Protein AF-A0A7W1HN60-F1 (afdb_monomer_lite)

Radius of gyration: 16.05 Å; chains: 1; bounding box: 35×25×34 Å

pLDDT: mean 89.44, std 8.51, range [51.31, 97.81]

Foldseek 3Di:
DPDCCPPPPHDDDDDQKDKDDDPPDWDWDDDPNHTPDTHIDMDGDDPPPDDDDDDPPDDDDD

Sequence (62 aa):
DSDYLDKEGVFFTRAKEIRVEASPGSLEFTVDGEVIGNEPAVFAVIPQALRVVVGPGYVPEP

Structure (mmCIF, N/CA/C/O backbone):
data_AF-A0A7W1HN60-F1
#
_entry.id   AF-A0A7W1HN60-F1
#
loop_
_atom_site.group_PDB
_atom_site.id
_atom_site.type_symbol
_atom_site.label_atom_id
_atom_site.label_alt_id
_atom_site.label_comp_id
_atom_site.label_asym_id
_atom_site.label_entity_id
_atom_site.label_seq_id
_atom_site.pdbx_PDB_ins_code
_atom_site.Cartn_x
_atom_site.Cartn_y
_atom_site.Cartn_z
_atom_site.occupancy
_atom_site.B_iso_or_equiv
_atom_site.auth_seq_id
_atom_site.auth_comp_id
_atom_site.auth_asym_id
_atom_site.auth_atom_id
_atom_site.pdbx_PDB_model_num
ATOM 1 N N . ASP A 1 1 ? -21.070 0.498 -10.043 1.00 51.31 1 ASP A N 1
ATOM 2 C CA . ASP A 1 1 ? -20.061 -0.514 -9.699 1.00 51.31 1 ASP A CA 1
ATOM 3 C C . ASP A 1 1 ? -18.899 -0.475 -10.660 1.00 51.31 1 ASP A C 1
ATOM 5 O O . ASP A 1 1 ? -19.044 -0.803 -11.829 1.00 51.31 1 ASP A O 1
ATOM 9 N N . SER A 1 2 ? -17.778 0.036 -10.160 1.00 66.19 2 SER A N 1
ATOM 10 C CA . SER A 1 2 ? -16.495 0.189 -10.853 1.00 66.19 2 SER A CA 1
ATOM 11 C C . SER A 1 2 ? -15.438 -0.737 -10.247 1.00 66.19 2 SER A C 1
ATOM 13 O O . SER A 1 2 ? -14.268 -0.372 -10.175 1.00 66.19 2 SER A O 1
ATOM 15 N N . ASP A 1 3 ? -15.862 -1.887 -9.722 1.00 77.00 3 ASP A N 1
ATOM 16 C CA . ASP A 1 3 ? -14.940 -2.889 -9.207 1.00 77.00 3 ASP A CA 1
ATOM 17 C C . ASP A 1 3 ? -14.377 -3.694 -10.390 1.00 77.00 3 ASP A C 1
ATOM 19 O O . ASP A 1 3 ? -15.118 -4.324 -11.151 1.00 77.00 3 ASP A O 1
ATOM 23 N N . TYR A 1 4 ? -13.063 -3.591 -10.592 1.00 84.00 4 TYR A N 1
ATOM 24 C CA . TYR A 1 4 ? -12.329 -4.248 -11.675 1.00 84.00 4 TYR A CA 1
ATOM 25 C C . TYR A 1 4 ? -11.469 -5.412 -11.175 1.00 84.00 4 TYR A C 1
ATOM 27 O O . TYR A 1 4 ? -10.696 -5.961 -11.959 1.00 84.00 4 TYR A O 1
ATOM 35 N N . LEU A 1 5 ? -11.576 -5.788 -9.898 1.00 87.69 5 LEU A N 1
ATOM 36 C CA . LEU A 1 5 ? -10.695 -6.784 -9.287 1.00 87.69 5 LEU A CA 1
ATOM 37 C C . LEU A 1 5 ? -10.807 -8.170 -9.943 1.00 87.69 5 LEU A C 1
ATOM 39 O O . LEU A 1 5 ? -9.820 -8.897 -9.979 1.00 87.69 5 LEU A O 1
ATOM 43 N N . ASP A 1 6 ? -11.958 -8.485 -10.543 1.00 83.44 6 ASP A N 1
ATOM 44 C CA . ASP A 1 6 ? -12.213 -9.764 -11.224 1.00 83.44 6 ASP A CA 1
ATOM 45 C C . ASP A 1 6 ? -11.928 -9.739 -12.739 1.00 83.44 6 ASP A C 1
ATOM 47 O O . ASP A 1 6 ? -12.326 -10.644 -13.479 1.00 83.44 6 ASP A O 1
ATOM 51 N N . LYS A 1 7 ? -11.299 -8.679 -13.259 1.00 91.38 7 LYS A N 1
ATOM 52 C CA . LYS A 1 7 ? -11.006 -8.568 -14.694 1.00 91.38 7 LYS A CA 1
ATOM 53 C C . LYS A 1 7 ? -9.753 -9.354 -15.065 1.00 91.38 7 LYS A C 1
ATOM 55 O O . LYS A 1 7 ? -8.758 -9.363 -14.347 1.00 91.38 7 LYS A O 1
ATOM 60 N N . GLU A 1 8 ? -9.788 -9.976 -16.240 1.00 93.12 8 GLU A N 1
ATOM 61 C CA . GLU A 1 8 ? -8.621 -10.649 -16.806 1.00 93.12 8 GLU A CA 1
ATOM 62 C C . GLU A 1 8 ? -7.426 -9.685 -16.895 1.00 93.12 8 GLU A C 1
ATOM 64 O O . GLU A 1 8 ? -7.569 -8.533 -17.307 1.00 93.12 8 GLU A O 1
ATOM 69 N N . GLY A 1 9 ? -6.250 -10.154 -16.472 1.00 91.81 9 GLY A N 1
ATOM 70 C CA . GLY A 1 9 ? -5.031 -9.346 -16.403 1.00 91.81 9 GLY A CA 1
ATOM 71 C C . GLY A 1 9 ? -4.872 -8.519 -15.121 1.00 91.81 9 GLY A C 1
ATOM 72 O O . GLY A 1 9 ? -3.803 -7.946 -14.919 1.00 91.81 9 GLY A O 1
ATOM 73 N N . VAL A 1 10 ? -5.872 -8.481 -14.232 1.00 93.19 10 VAL A N 1
ATOM 74 C CA . VAL A 1 10 ? -5.753 -7.856 -12.906 1.00 93.19 10 VAL A CA 1
ATOM 75 C C . VAL A 1 10 ? -5.270 -8.887 -11.889 1.00 93.19 10 VAL A C 1
ATOM 77 O O . VAL A 1 10 ? -5.847 -9.961 -11.737 1.00 93.19 10 VAL A O 1
ATOM 80 N N . PHE A 1 11 ? -4.200 -8.550 -11.170 1.00 91.94 11 PHE A N 1
ATOM 81 C CA . PHE A 1 11 ? -3.730 -9.312 -10.018 1.00 91.94 11 PHE A CA 1
ATOM 82 C C . PHE A 1 11 ? -4.031 -8.532 -8.738 1.00 91.94 11 PHE A C 1
ATOM 84 O O . PHE A 1 11 ? -3.529 -7.422 -8.554 1.00 91.94 11 PHE A O 1
ATOM 91 N N . PHE A 1 12 ? -4.830 -9.123 -7.848 1.00 92.19 12 PHE A N 1
ATOM 92 C CA . PHE A 1 12 ? -5.183 -8.535 -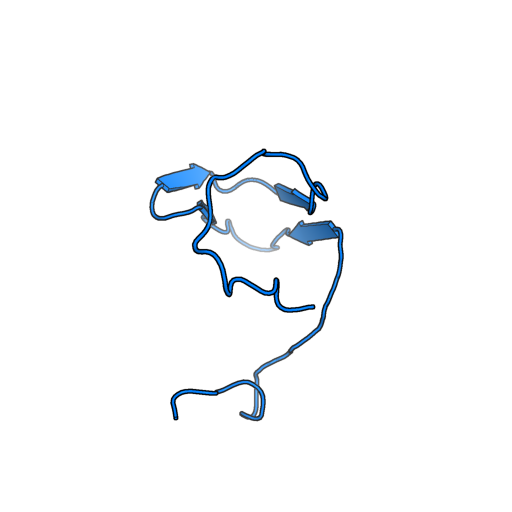6.560 1.00 92.19 12 PHE A CA 1
ATOM 93 C C . PHE A 1 12 ? -4.671 -9.394 -5.404 1.00 92.19 12 PHE A C 1
ATOM 95 O O . PHE A 1 12 ? -4.934 -10.593 -5.327 1.00 92.19 12 PHE A O 1
ATOM 102 N N . THR A 1 13 ? -3.956 -8.764 -4.476 1.00 92.62 13 THR A N 1
ATOM 103 C CA . THR A 1 13 ? -3.514 -9.379 -3.224 1.00 92.62 13 THR A CA 1
ATOM 104 C C . THR A 1 13 ? -3.424 -8.326 -2.121 1.00 92.62 13 THR A C 1
ATOM 106 O O . THR A 1 13 ? -3.386 -7.128 -2.400 1.00 92.62 13 THR A O 1
ATOM 109 N N . ARG A 1 14 ? -3.381 -8.763 -0.858 1.00 93.25 14 ARG A N 1
ATOM 110 C CA . ARG A 1 14 ? -3.221 -7.895 0.318 1.00 93.25 14 ARG A CA 1
ATOM 11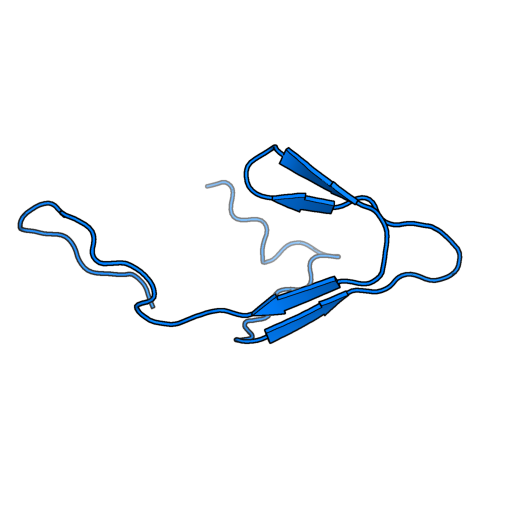1 C C . ARG A 1 14 ? -1.903 -8.213 1.024 1.00 93.25 14 ARG A C 1
ATOM 113 O O . ARG A 1 14 ? -1.654 -9.363 1.376 1.00 93.25 14 ARG A O 1
ATOM 120 N N . ALA A 1 15 ? -1.089 -7.191 1.279 1.00 95.31 15 ALA A N 1
ATOM 121 C CA . ALA A 1 15 ? 0.168 -7.294 2.020 1.00 95.31 15 ALA A CA 1
ATOM 122 C C . ALA A 1 15 ? 0.357 -6.069 2.928 1.00 95.31 15 ALA A C 1
ATOM 124 O O . ALA A 1 15 ? -0.171 -4.997 2.646 1.00 95.31 15 ALA A O 1
ATOM 125 N N . LYS A 1 16 ? 1.106 -6.226 4.028 1.00 95.56 16 LYS A N 1
ATOM 126 C CA . LYS A 1 16 ? 1.465 -5.105 4.921 1.00 95.56 16 LYS A CA 1
ATOM 127 C C . LYS A 1 16 ? 2.704 -4.345 4.451 1.00 95.56 16 LYS A C 1
ATOM 129 O O . LYS A 1 16 ? 2.924 -3.224 4.891 1.00 95.56 16 LYS A O 1
ATOM 134 N N . GLU A 1 17 ? 3.496 -4.965 3.588 1.00 97.81 17 GLU A N 1
ATOM 135 C CA . GLU A 1 17 ? 4.707 -4.399 3.015 1.00 97.81 17 GLU A CA 1
ATOM 136 C C . GLU A 1 17 ? 4.882 -4.944 1.599 1.00 97.81 17 GLU A C 1
ATOM 138 O O . GLU A 1 17 ? 4.649 -6.132 1.359 1.00 97.81 17 GLU A O 1
ATOM 143 N N . ILE A 1 18 ? 5.282 -4.075 0.674 1.00 96.12 18 ILE A N 1
ATOM 144 C CA . ILE A 1 18 ? 5.671 -4.438 -0.685 1.00 96.12 18 ILE A CA 1
ATOM 145 C C . ILE A 1 18 ? 6.946 -3.696 -1.072 1.00 96.12 18 ILE A C 1
ATOM 147 O O . ILE A 1 18 ? 7.149 -2.536 -0.713 1.00 96.12 18 ILE A O 1
ATOM 151 N N . ARG A 1 19 ? 7.785 -4.362 -1.861 1.00 94.88 19 ARG A N 1
ATOM 152 C CA . ARG A 1 19 ? 8.906 -3.744 -2.564 1.00 94.88 19 ARG A CA 1
ATOM 153 C C . ARG A 1 19 ? 8.598 -3.750 -4.053 1.00 94.88 19 ARG A C 1
ATOM 155 O O . ARG A 1 19 ? 8.225 -4.792 -4.588 1.00 94.88 19 ARG A O 1
ATOM 162 N N . VAL A 1 20 ? 8.767 -2.606 -4.706 1.00 92.94 20 VAL A N 1
ATOM 163 C CA . VAL A 1 20 ? 8.534 -2.453 -6.143 1.00 92.94 20 VAL A CA 1
ATOM 164 C C . VAL A 1 20 ? 9.827 -2.023 -6.820 1.00 92.94 20 VAL A C 1
ATOM 166 O O . VAL A 1 20 ? 10.464 -1.051 -6.420 1.00 92.94 20 VAL A O 1
ATOM 169 N N . GLU A 1 21 ? 10.200 -2.765 -7.854 1.00 92.06 21 GLU A N 1
ATOM 170 C CA . GLU A 1 21 ? 11.349 -2.510 -8.716 1.00 92.06 21 GLU A CA 1
ATOM 171 C C . GLU A 1 21 ? 11.026 -2.981 -10.140 1.00 92.06 21 GLU A C 1
ATOM 173 O O . GLU A 1 21 ? 10.195 -3.872 -10.328 1.00 92.06 21 GLU A O 1
ATOM 178 N N . ALA A 1 22 ? 11.647 -2.365 -11.147 1.00 88.94 22 ALA A N 1
ATOM 179 C CA . ALA A 1 22 ? 11.388 -2.649 -12.557 1.00 88.94 22 ALA A CA 1
ATOM 180 C C . ALA A 1 22 ? 12.696 -2.876 -13.329 1.00 88.94 22 ALA A C 1
ATOM 182 O O . ALA A 1 22 ? 13.714 -2.247 -13.045 1.00 88.94 22 ALA A O 1
ATOM 183 N N . SER A 1 23 ? 12.665 -3.790 -14.307 1.00 86.75 23 SER A N 1
ATOM 184 C CA . SER A 1 23 ? 13.770 -4.032 -15.241 1.00 86.75 23 SER A CA 1
ATOM 185 C C . SER A 1 23 ? 13.272 -4.676 -16.549 1.00 86.75 23 SER A C 1
ATOM 187 O O . SER A 1 23 ? 12.521 -5.651 -16.476 1.00 86.75 23 SER A O 1
ATOM 189 N N . PRO A 1 24 ? 13.700 -4.205 -17.739 1.00 82.62 24 PRO A N 1
ATOM 190 C CA . PRO A 1 24 ? 14.401 -2.943 -17.982 1.00 82.62 24 PRO A CA 1
ATOM 191 C C . PRO A 1 24 ? 13.431 -1.750 -17.915 1.00 82.62 24 PRO A C 1
ATOM 193 O O . PRO A 1 24 ? 12.288 -1.852 -18.353 1.00 82.62 24 PRO A O 1
ATOM 196 N N . GLY A 1 25 ? 13.897 -0.602 -17.423 1.00 72.38 25 GLY A N 1
ATOM 197 C CA . GLY A 1 25 ? 13.126 0.648 -17.400 1.00 72.38 25 GLY A CA 1
ATOM 198 C C . GLY A 1 25 ? 12.979 1.250 -16.003 1.00 72.38 25 GLY A C 1
ATOM 199 O O . GLY A 1 25 ? 13.179 0.568 -15.003 1.00 72.38 25 GLY A O 1
ATOM 200 N 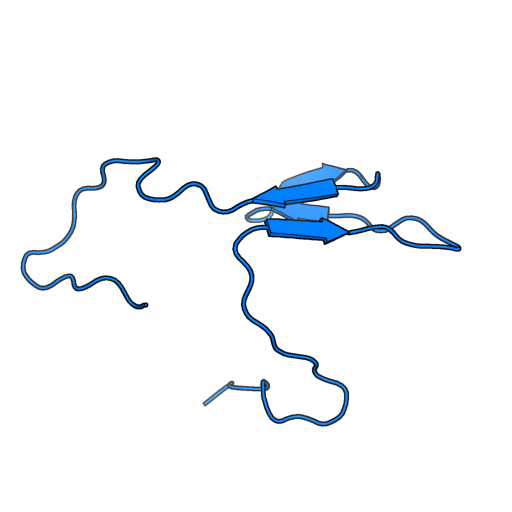N . SER A 1 26 ? 12.648 2.541 -15.952 1.00 77.50 26 SER A N 1
ATOM 201 C CA . SER A 1 26 ? 12.322 3.264 -14.718 1.00 77.50 26 SER A CA 1
ATOM 202 C C . SER A 1 26 ? 10.806 3.336 -14.534 1.00 77.50 26 SER A C 1
ATOM 204 O O . SER A 1 26 ? 10.085 3.570 -15.506 1.00 77.50 26 SER A O 1
ATOM 206 N N . LEU A 1 27 ? 10.326 3.183 -13.301 1.00 87.06 27 LEU A N 1
ATOM 207 C CA . LEU A 1 27 ? 8.911 3.302 -12.947 1.00 87.06 27 LEU A CA 1
ATOM 208 C C . LEU A 1 27 ? 8.730 4.541 -12.074 1.00 87.06 27 LEU A C 1
ATOM 210 O O . LEU A 1 27 ? 9.244 4.567 -10.965 1.00 87.06 27 LEU A O 1
ATOM 214 N N . GLU A 1 28 ? 8.024 5.559 -12.565 1.00 89.50 28 GLU A N 1
ATOM 215 C CA . GLU A 1 28 ? 7.707 6.747 -11.766 1.00 89.50 28 GLU A CA 1
ATOM 216 C C . GLU A 1 28 ? 6.558 6.458 -10.799 1.00 89.50 28 GLU A C 1
ATOM 218 O O . GLU A 1 28 ? 5.510 5.940 -11.190 1.00 89.50 28 GLU A O 1
ATOM 223 N N . PHE A 1 29 ? 6.748 6.819 -9.532 1.00 90.38 29 PHE A N 1
ATOM 224 C CA . PHE A 1 29 ? 5.745 6.664 -8.490 1.00 90.38 29 PHE A CA 1
ATOM 225 C C . PHE A 1 29 ? 5.122 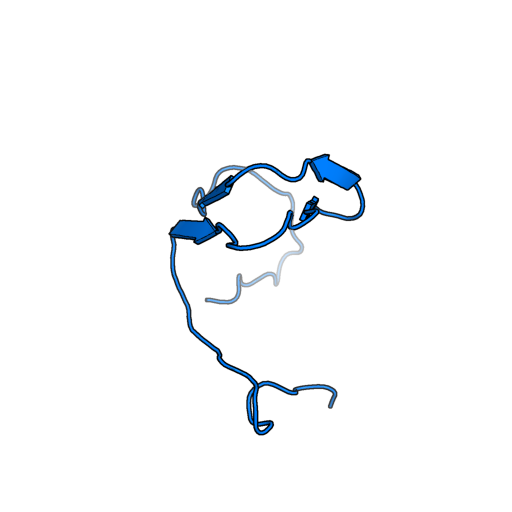8.005 -8.122 1.00 90.38 29 PHE A C 1
ATOM 227 O O . PHE A 1 29 ? 5.813 9.013 -7.940 1.00 90.38 29 PHE A O 1
ATOM 234 N N . THR A 1 30 ? 3.808 7.978 -7.917 1.00 93.50 30 THR A N 1
ATOM 235 C CA . THR A 1 30 ? 3.058 9.069 -7.297 1.00 93.50 30 THR A CA 1
ATOM 236 C C . THR A 1 30 ? 2.388 8.584 -6.020 1.00 93.50 30 THR A C 1
ATOM 238 O O . THR A 1 30 ? 1.777 7.514 -6.026 1.00 93.50 30 THR A O 1
ATOM 241 N N . VAL A 1 31 ? 2.441 9.382 -4.958 1.00 91.81 31 VAL A N 1
ATOM 242 C CA . VAL A 1 31 ? 1.708 9.156 -3.704 1.00 91.81 31 VAL A CA 1
ATOM 243 C C . VAL A 1 31 ? 0.796 10.351 -3.483 1.00 91.81 31 VAL A C 1
ATOM 245 O O . VAL A 1 31 ? 1.262 11.483 -3.496 1.00 91.81 31 VAL A O 1
ATOM 248 N N . ASP A 1 32 ? -0.509 10.107 -3.363 1.00 92.50 32 ASP A N 1
ATOM 249 C CA . ASP A 1 32 ? -1.536 11.146 -3.185 1.00 92.50 32 ASP A CA 1
ATOM 250 C C . ASP A 1 32 ? -1.476 12.300 -4.213 1.00 92.50 32 ASP A C 1
ATOM 252 O O . ASP A 1 32 ? -1.895 13.425 -3.950 1.00 92.50 32 ASP A O 1
ATOM 256 N N . GLY A 1 33 ? -0.986 12.009 -5.425 1.00 93.62 33 GLY A N 1
ATOM 257 C CA . GLY A 1 33 ? -0.830 12.978 -6.517 1.00 93.62 33 GLY A CA 1
ATOM 258 C C . GLY A 1 33 ? 0.535 13.675 -6.578 1.00 93.62 33 GLY A C 1
ATOM 259 O O . GLY A 1 33 ? 0.790 14.412 -7.528 1.00 93.62 33 GLY A O 1
ATOM 260 N N . GLU A 1 34 ? 1.431 13.417 -5.627 1.00 94.31 34 GLU A N 1
ATOM 261 C CA . GLU A 1 34 ? 2.791 13.961 -5.600 1.00 94.31 34 GLU A CA 1
ATOM 262 C C . GLU A 1 34 ? 3.805 12.946 -6.142 1.00 94.31 34 GLU A C 1
ATOM 264 O O . GLU A 1 34 ? 3.775 11.768 -5.786 1.00 94.31 34 GLU A O 1
ATOM 269 N N . VAL A 1 35 ? 4.717 13.391 -7.012 1.00 92.06 35 VAL A N 1
ATOM 270 C CA . VAL A 1 35 ? 5.777 12.540 -7.579 1.00 92.06 35 VAL A CA 1
ATOM 271 C C . VAL A 1 35 ? 6.867 12.310 -6.533 1.00 92.06 35 VAL A C 1
ATOM 273 O O . VAL A 1 35 ? 7.456 13.270 -6.039 1.00 92.06 35 VAL A O 1
ATOM 276 N N . ILE A 1 36 ? 7.176 11.044 -6.238 1.00 89.44 36 ILE A N 1
ATOM 277 C CA . ILE A 1 36 ? 8.186 10.669 -5.229 1.00 89.44 36 ILE A CA 1
ATOM 278 C C . ILE A 1 36 ? 9.494 10.130 -5.830 1.00 89.44 36 ILE A C 1
ATOM 280 O O . ILE A 1 36 ? 10.451 9.884 -5.098 1.00 89.44 36 ILE A O 1
ATOM 284 N N . GLY A 1 37 ? 9.556 9.971 -7.156 1.00 89.69 37 GLY A N 1
ATOM 285 C CA . GLY A 1 37 ? 10.747 9.533 -7.889 1.00 89.69 37 GLY A CA 1
ATOM 286 C C . GLY A 1 37 ? 10.530 8.246 -8.683 1.00 89.69 37 GLY A C 1
ATOM 287 O O . GLY A 1 37 ? 9.396 7.808 -8.879 1.00 89.69 37 GLY A O 1
ATOM 288 N N . ASN A 1 38 ? 11.629 7.666 -9.166 1.00 90.56 38 ASN A N 1
ATOM 289 C CA . ASN A 1 38 ? 11.625 6.526 -10.088 1.00 90.56 38 ASN A CA 1
ATOM 290 C C . ASN A 1 38 ? 12.587 5.380 -9.713 1.00 90.56 38 ASN A C 1
ATOM 292 O O . ASN A 1 38 ? 12.819 4.472 -10.513 1.00 90.56 38 ASN A O 1
ATOM 296 N N . GLU A 1 39 ? 13.137 5.430 -8.500 1.00 90.62 39 GLU A N 1
ATOM 297 C CA . GLU A 1 39 ? 14.002 4.398 -7.924 1.00 90.62 39 GLU A CA 1
ATOM 298 C C . GLU A 1 39 ? 13.175 3.284 -7.253 1.00 90.62 39 GLU A C 1
ATOM 300 O O . GLU A 1 39 ? 12.022 3.521 -6.874 1.00 90.62 39 GLU A O 1
ATOM 305 N N . PRO A 1 40 ? 13.738 2.075 -7.048 1.00 92.1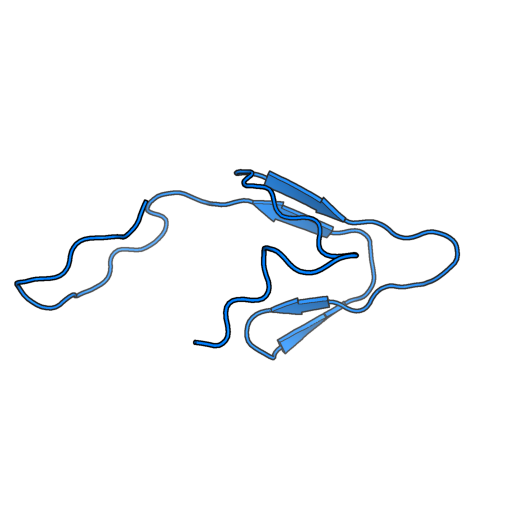9 40 PRO A N 1
ATOM 306 C CA . PRO A 1 40 ? 13.088 1.019 -6.279 1.00 92.19 40 PRO A CA 1
ATOM 307 C C . PRO A 1 40 ? 12.586 1.499 -4.913 1.00 92.19 40 PRO A C 1
ATOM 309 O O . PRO A 1 40 ? 13.344 2.069 -4.125 1.00 92.19 40 PRO A O 1
ATOM 312 N N . ALA A 1 41 ? 11.327 1.200 -4.603 1.00 92.12 41 ALA A N 1
ATOM 313 C CA . ALA A 1 41 ? 10.645 1.721 -3.423 1.00 92.12 41 ALA A CA 1
ATOM 314 C C . ALA A 1 41 ? 10.075 0.603 -2.544 1.00 92.12 41 ALA A C 1
ATOM 316 O O . ALA A 1 41 ? 9.667 -0.456 -3.025 1.00 92.12 41 ALA A O 1
ATOM 317 N N . VAL A 1 42 ? 10.035 0.860 -1.235 1.00 94.81 42 VAL A N 1
ATOM 318 C CA . VAL A 1 42 ? 9.344 0.017 -0.254 1.00 94.81 42 VAL A CA 1
ATOM 319 C C . VAL A 1 42 ? 8.148 0.792 0.276 1.00 94.81 42 VAL A C 1
ATOM 321 O O . VAL A 1 42 ? 8.298 1.907 0.772 1.00 94.81 42 VAL A O 1
ATOM 324 N N . PHE A 1 43 ? 6.972 0.181 0.193 1.00 94.56 43 PHE A N 1
ATOM 325 C CA . PHE A 1 43 ? 5.738 0.699 0.768 1.00 94.56 43 PHE A CA 1
ATOM 326 C C . PHE A 1 43 ? 5.346 -0.197 1.935 1.00 94.56 43 PHE A C 1
ATOM 328 O O . PHE A 1 43 ? 5.210 -1.408 1.764 1.00 94.56 43 PHE A O 1
ATOM 335 N N . ALA A 1 44 ? 5.152 0.393 3.111 1.00 97.06 44 ALA A N 1
ATOM 336 C CA . ALA A 1 44 ? 4.782 -0.327 4.321 1.00 97.06 44 ALA A CA 1
ATOM 337 C C . ALA A 1 44 ? 3.596 0.350 5.007 1.00 97.06 44 ALA A C 1
ATOM 339 O O . ALA A 1 44 ? 3.552 1.571 5.164 1.00 97.06 44 ALA A O 1
ATOM 340 N N . VAL A 1 45 ? 2.639 -0.458 5.450 1.00 95.19 45 VAL A N 1
ATOM 341 C CA . VAL A 1 45 ? 1.541 -0.005 6.299 1.00 95.19 45 VAL A CA 1
ATOM 342 C C . VAL A 1 45 ? 2.081 0.179 7.709 1.00 95.19 45 VAL A C 1
ATOM 344 O O . VAL A 1 45 ? 2.598 -0.765 8.305 1.00 95.19 45 VAL A O 1
ATOM 347 N N . ILE A 1 46 ? 1.900 1.375 8.268 1.00 96.00 46 ILE A N 1
ATOM 348 C CA . ILE A 1 46 ? 2.165 1.659 9.681 1.00 96.00 46 ILE A CA 1
ATOM 349 C C . ILE A 1 46 ? 0.813 1.691 10.408 1.00 96.00 46 ILE A C 1
ATOM 351 O O . ILE A 1 46 ? 0.087 2.687 10.310 1.00 96.00 4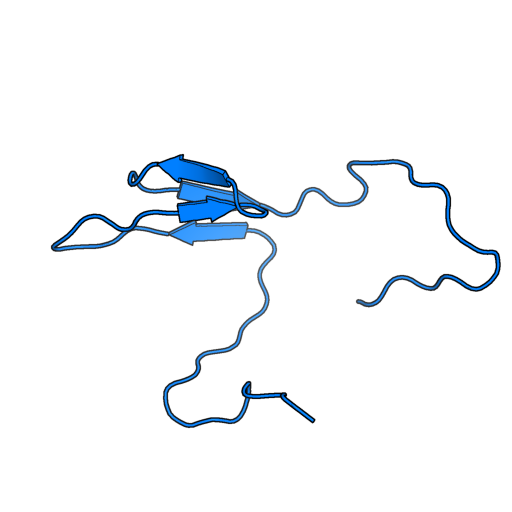6 ILE A O 1
ATOM 355 N N . PRO A 1 47 ? 0.418 0.613 11.114 1.00 92.38 47 PRO A N 1
ATOM 356 C CA . PRO A 1 47 ? -0.880 0.562 11.770 1.00 92.38 47 PRO A CA 1
ATOM 357 C C . PRO A 1 47 ? -0.984 1.651 12.834 1.00 92.38 47 PRO A C 1
ATOM 359 O O . PRO A 1 47 ? -0.071 1.827 13.637 1.00 92.38 47 PRO A O 1
ATOM 362 N N . GLN A 1 48 ? -2.116 2.356 12.857 1.00 91.00 48 GLN A N 1
ATOM 363 C CA . GLN A 1 48 ? -2.415 3.372 13.873 1.00 91.00 48 GLN A CA 1
ATOM 364 C C . GLN A 1 48 ? -1.372 4.506 13.958 1.00 91.00 48 GLN A C 1
ATOM 366 O O . GLN A 1 48 ? -1.193 5.100 15.019 1.00 91.00 48 GLN A O 1
ATOM 371 N N . ALA A 1 49 ? -0.704 4.835 12.845 1.00 95.12 49 ALA A N 1
ATOM 372 C CA . ALA A 1 49 ? 0.316 5.886 12.800 1.00 95.12 49 ALA A CA 1
ATOM 373 C C . ALA A 1 49 ? -0.205 7.270 13.223 1.00 95.12 49 ALA A C 1
ATOM 375 O O . ALA A 1 49 ? 0.548 8.087 13.749 1.00 95.12 49 ALA A O 1
ATOM 376 N N . LEU A 1 50 ? -1.493 7.535 12.990 1.00 94.50 50 LEU A N 1
ATOM 377 C CA . LEU A 1 50 ? -2.122 8.828 13.229 1.00 94.50 50 LEU A CA 1
ATOM 378 C C . LEU A 1 50 ? -3.379 8.685 14.085 1.00 94.50 50 LEU A C 1
ATOM 380 O O . LEU A 1 50 ? -4.140 7.723 13.971 1.00 94.50 50 LEU A O 1
ATOM 384 N N . ARG A 1 51 ? -3.623 9.703 14.916 1.00 93.44 51 ARG A N 1
ATOM 385 C CA . ARG A 1 51 ? -4.891 9.895 15.626 1.00 93.44 51 ARG A CA 1
ATOM 386 C C . ARG A 1 51 ? -5.744 10.864 14.825 1.00 93.44 51 ARG A C 1
ATOM 388 O O . ARG A 1 51 ? -5.329 11.996 14.598 1.00 93.44 51 ARG A O 1
ATOM 395 N N . VAL A 1 52 ? -6.933 10.426 14.433 1.00 93.00 52 VAL A N 1
ATOM 396 C CA . VAL A 1 52 ? -7.830 11.195 13.563 1.00 93.00 52 VAL A CA 1
ATOM 397 C C . VAL A 1 52 ? -9.181 11.370 14.253 1.00 93.00 52 VAL A C 1
ATOM 399 O O . VAL A 1 52 ? -9.652 10.464 14.941 1.00 93.00 52 VAL A O 1
ATOM 402 N N . VAL A 1 53 ? -9.793 12.547 14.101 1.00 95.56 53 VAL A N 1
ATOM 403 C CA . VAL A 1 53 ? -11.166 12.804 14.559 1.00 95.56 53 VAL A CA 1
ATOM 404 C C . VAL A 1 53 ? -12.134 12.236 13.527 1.00 95.56 53 VAL A C 1
ATOM 406 O O . VAL A 1 53 ? -12.042 12.566 12.348 1.00 95.56 53 VAL A O 1
ATOM 409 N N . VAL A 1 54 ? -13.065 11.398 13.975 1.00 94.69 54 VAL A N 1
ATOM 410 C CA . VAL A 1 54 ? -14.053 10.727 13.120 1.00 94.69 54 VAL A CA 1
ATOM 411 C C . VAL A 1 54 ? -15.472 10.972 13.628 1.00 94.69 54 VAL A C 1
ATOM 413 O O . VAL A 1 54 ? -15.677 11.342 14.785 1.00 94.69 54 VAL A O 1
ATOM 416 N N . GLY A 1 55 ? -16.461 10.777 12.754 1.00 95.81 55 GLY A N 1
ATOM 417 C CA . GLY A 1 55 ? -17.872 10.852 13.130 1.00 95.81 55 GLY A CA 1
ATOM 418 C C . GLY A 1 55 ? -18.286 9.713 14.076 1.00 95.81 55 GLY A C 1
ATOM 419 O O . GLY A 1 55 ? -17.649 8.659 14.087 1.00 95.81 55 GLY A O 1
ATOM 420 N N . PRO A 1 56 ? -19.382 9.878 14.837 1.00 93.31 56 PRO A N 1
ATOM 421 C CA . PRO A 1 56 ? -19.782 8.949 15.901 1.00 93.31 56 PRO A CA 1
ATOM 422 C C . PRO A 1 56 ? -20.113 7.521 15.431 1.00 93.31 56 PRO A C 1
ATOM 424 O O . PRO A 1 56 ? -20.175 6.618 16.256 1.00 93.31 56 PRO A O 1
ATOM 427 N N . GLY A 1 57 ? -20.329 7.307 14.130 1.00 93.19 57 GLY A N 1
ATOM 428 C CA . GLY A 1 57 ? -20.620 5.995 13.542 1.00 93.19 57 GLY A CA 1
ATOM 429 C C . GLY A 1 57 ? -19.482 5.393 12.717 1.00 93.19 57 GLY A C 1
ATOM 430 O O . GLY A 1 57 ? -19.725 4.437 11.989 1.00 93.19 57 GLY A O 1
ATOM 431 N N . TYR A 1 58 ? -18.273 5.961 12.755 1.00 93.19 58 TYR A N 1
ATOM 432 C CA . TYR A 1 58 ? -17.170 5.450 11.945 1.00 93.19 58 TYR A CA 1
ATOM 433 C C . TYR A 1 58 ? -16.702 4.074 12.435 1.00 93.19 58 TYR A C 1
ATOM 435 O O . TYR A 1 58 ? -16.321 3.914 13.596 1.00 93.19 58 TYR A O 1
ATOM 443 N N . VAL A 1 59 ? -16.679 3.103 11.522 1.00 89.88 59 VAL A N 1
ATOM 444 C CA . VAL A 1 59 ? -16.069 1.786 11.715 1.00 89.88 59 VAL A CA 1
ATOM 445 C C . VAL A 1 59 ? -14.994 1.631 10.639 1.00 89.88 59 VAL A C 1
ATOM 447 O O . VAL A 1 59 ? -15.323 1.756 9.460 1.00 89.88 59 VAL A O 1
ATOM 450 N N . PRO A 1 60 ? -13.721 1.407 11.004 1.00 81.88 60 PRO A N 1
ATOM 451 C CA . PRO A 1 60 ? -12.673 1.187 10.019 1.00 81.88 60 PRO A CA 1
ATOM 452 C C . PRO A 1 60 ? -12.931 -0.115 9.256 1.00 81.88 60 PRO A C 1
ATOM 454 O O . PRO A 1 60 ? -13.244 -1.144 9.861 1.00 81.88 60 PRO A O 1
ATOM 457 N N . GLU A 1 61 ? -12.794 -0.066 7.934 1.00 76.81 61 GLU A N 1
ATOM 458 C CA . GLU A 1 61 ? -12.836 -1.266 7.101 1.00 76.81 61 GLU A CA 1
ATOM 459 C C . GLU A 1 61 ? -11.547 -2.100 7.279 1.00 76.81 61 GLU A C 1
ATOM 461 O O . GLU A 1 61 ? -10.477 -1.522 7.503 1.00 76.81 61 GLU A O 1
ATOM 466 N N . PRO A 1 62 ? -11.643 -3.443 7.236 1.00 62.72 62 PRO A N 1
ATOM 467 C CA . PRO A 1 62 ? -10.529 -4.363 7.484 1.00 62.72 62 PRO A CA 1
ATOM 468 C C . PRO A 1 62 ? -9.559 -4.575 6.308 1.00 62.72 62 PRO A C 1
ATOM 470 O O . PRO A 1 62 ? -9.995 -4.642 5.131 1.00 62.72 62 PRO A O 1
#

Secondary structure (DSSP, 8-state):
----TTSTT------SEEEE--SSS---EEETTEEEESS-EEEE--TT-S-----TT-----